Protein AF-A0A350PLE8-F1 (afdb_monomer_lite)

Radius of gyration: 23.46 Å; chains: 1; bounding box: 57×54×28 Å

Foldseek 3Di:
DVVVVVVVVVVVPPPPDDDDPDDPDPVLVVVLVVLLVVLVVVCVVPVPDAAEEEPCPVSQADPVRHGPVSSVVSHPYYD

pLDDT: mean 86.63, std 15.75, range [54.16, 98.88]

Structure (mmCIF, N/CA/C/O backbone):
data_AF-A0A350PLE8-F1
#
_entry.id   AF-A0A350PLE8-F1
#
loop_
_atom_site.group_PDB
_atom_site.id
_atom_site.type_symbol
_atom_site.label_atom_id
_atom_site.label_alt_id
_atom_site.label_comp_id
_atom_site.label_asym_id
_atom_site.label_entity_id
_atom_site.label_seq_id
_atom_site.pdbx_PDB_ins_code
_atom_site.Cartn_x
_atom_site.Cartn_y
_atom_site.Cartn_z
_atom_site.occupancy
_atom_site.B_iso_or_equiv
_atom_site.auth_seq_id
_atom_site.auth_comp_id
_atom_site.auth_asym_id
_atom_site.auth_atom_id
_atom_site.pdbx_PDB_model_num
ATOM 1 N N . MET A 1 1 ? 44.119 41.759 5.257 1.00 57.31 1 MET A N 1
ATOM 2 C CA . MET A 1 1 ? 42.701 41.965 4.873 1.00 57.31 1 MET A CA 1
ATOM 3 C C . MET A 1 1 ? 42.384 41.445 3.474 1.00 57.31 1 MET A C 1
ATOM 5 O O . MET A 1 1 ? 41.452 40.670 3.347 1.00 57.31 1 MET A O 1
ATOM 9 N N . LYS A 1 2 ? 43.187 41.761 2.443 1.00 54.16 2 LYS A N 1
ATOM 10 C CA . LYS A 1 2 ? 43.009 41.203 1.083 1.00 54.16 2 LYS A CA 1
ATOM 11 C C . LYS A 1 2 ? 43.234 39.680 1.010 1.00 54.16 2 LYS A C 1
ATOM 13 O O . LYS A 1 2 ? 42.471 38.989 0.355 1.00 54.16 2 LYS A O 1
ATOM 18 N N . LEU A 1 3 ? 44.213 39.155 1.759 1.00 55.66 3 LEU A N 1
ATOM 19 C CA . LEU A 1 3 ? 44.514 37.714 1.819 1.00 55.66 3 LEU A CA 1
ATOM 20 C C . LEU A 1 3 ? 43.359 36.875 2.400 1.00 55.66 3 LEU A C 1
ATOM 22 O O . LEU A 1 3 ? 43.096 35.781 1.923 1.00 55.66 3 LEU A O 1
ATOM 26 N N . PHE A 1 4 ? 42.625 37.417 3.378 1.00 64.75 4 PHE A N 1
ATOM 27 C CA . PHE A 1 4 ? 41.456 36.747 3.962 1.00 64.75 4 PHE A CA 1
ATOM 28 C C . PHE A 1 4 ? 40.290 36.669 2.961 1.00 64.75 4 PHE A C 1
ATOM 30 O O . PHE A 1 4 ? 39.615 35.650 2.868 1.00 64.75 4 PHE A O 1
ATOM 37 N N . PHE A 1 5 ? 40.119 37.715 2.142 1.00 59.94 5 PHE A N 1
ATOM 38 C CA . PHE A 1 5 ? 39.137 37.747 1.054 1.00 59.94 5 PHE A CA 1
ATOM 39 C C . PHE A 1 5 ? 39.425 36.706 -0.041 1.00 59.94 5 PHE A C 1
ATOM 41 O O . PHE A 1 5 ? 38.488 36.113 -0.573 1.00 59.94 5 PHE A O 1
ATOM 48 N N . TYR A 1 6 ? 40.704 36.441 -0.337 1.00 64.25 6 TYR A N 1
ATOM 49 C CA . TYR A 1 6 ? 41.113 35.403 -1.293 1.00 64.25 6 TYR A CA 1
ATOM 50 C C . TYR A 1 6 ? 40.897 33.975 -0.766 1.00 64.25 6 TYR A C 1
ATOM 52 O O . TYR A 1 6 ? 40.533 33.089 -1.533 1.00 64.25 6 TYR A O 1
ATOM 60 N N . ILE A 1 7 ? 41.047 33.744 0.543 1.00 65.62 7 ILE A N 1
ATOM 61 C CA . ILE A 1 7 ? 40.776 32.430 1.156 1.00 65.62 7 ILE A CA 1
ATOM 62 C C . ILE A 1 7 ? 39.268 32.125 1.154 1.00 65.62 7 ILE A C 1
ATOM 64 O O . ILE A 1 7 ? 38.869 30.997 0.870 1.00 65.62 7 ILE A O 1
ATOM 68 N N . LEU A 1 8 ? 38.425 33.136 1.392 1.00 62.06 8 LEU A N 1
ATOM 69 C CA . LEU A 1 8 ? 36.963 32.992 1.388 1.00 62.06 8 LEU A CA 1
ATOM 70 C C . LEU A 1 8 ? 36.382 32.744 -0.017 1.00 62.06 8 LEU A C 1
ATOM 72 O O . LEU A 1 8 ? 35.344 32.109 -0.153 1.00 62.06 8 LEU A O 1
ATOM 76 N N . THR A 1 9 ? 37.044 33.231 -1.070 1.00 61.12 9 THR A N 1
ATOM 77 C CA . THR A 1 9 ? 36.630 32.996 -2.466 1.00 61.12 9 THR A CA 1
ATOM 78 C C . THR A 1 9 ? 37.107 31.647 -3.005 1.00 61.12 9 THR A C 1
ATOM 80 O O . THR A 1 9 ? 36.471 31.097 -3.900 1.00 61.12 9 THR A O 1
ATOM 83 N N . PHE A 1 10 ? 38.168 31.068 -2.437 1.00 60.88 10 PHE A N 1
ATOM 84 C CA . PHE A 1 10 ? 38.679 29.753 -2.834 1.00 60.88 10 PHE A CA 1
ATOM 85 C C . PHE A 1 10 ? 37.849 28.583 -2.271 1.00 60.88 10 PHE A C 1
ATOM 87 O O . PHE A 1 10 ? 37.743 27.540 -2.911 1.00 60.88 10 PHE A O 1
ATOM 94 N N . SER A 1 11 ? 37.198 28.754 -1.113 1.00 60.72 11 SER A N 1
ATOM 95 C CA . SER A 1 11 ? 36.373 27.701 -0.496 1.00 60.72 11 SER A CA 1
ATOM 96 C C . SER A 1 11 ? 35.052 27.425 -1.229 1.00 60.72 11 SER A C 1
ATOM 98 O O . SER A 1 11 ? 34.493 26.341 -1.084 1.00 60.72 11 SER A O 1
ATOM 100 N N . VAL A 1 12 ? 34.571 28.363 -2.053 1.00 61.12 12 VAL A N 1
ATOM 101 C CA . VAL A 1 12 ? 33.301 28.236 -2.796 1.00 61.12 12 VAL A CA 1
ATOM 102 C C . VAL A 1 12 ? 33.419 27.284 -3.998 1.00 61.12 12 VAL A C 1
ATOM 104 O O . VAL A 1 12 ? 32.420 26.720 -4.435 1.00 61.12 12 VAL A O 1
ATOM 107 N N . PHE A 1 13 ? 34.633 27.026 -4.498 1.00 58.12 13 PHE A N 1
ATOM 108 C CA . PHE A 1 13 ? 34.854 26.189 -5.686 1.00 58.12 13 PHE A CA 1
ATOM 109 C C . PHE A 1 13 ? 35.119 24.703 -5.394 1.00 58.12 13 PHE A C 1
ATOM 111 O O . PHE A 1 13 ? 35.244 23.921 -6.333 1.00 58.12 13 PHE A O 1
ATOM 118 N N . LEU A 1 14 ? 35.174 24.286 -4.122 1.00 60.22 14 LEU A N 1
ATOM 119 C CA . LEU A 1 14 ? 35.438 22.887 -3.749 1.00 60.22 14 LEU A CA 1
ATOM 120 C C . LEU A 1 14 ? 34.179 22.035 -3.510 1.00 60.22 14 LEU A C 1
ATOM 122 O O . LEU A 1 14 ? 34.298 20.866 -3.150 1.00 60.22 14 LEU A O 1
ATOM 126 N N . SER A 1 15 ? 32.976 22.572 -3.731 1.00 61.12 15 SER A N 1
ATOM 127 C CA . SER A 1 15 ? 31.729 21.800 -3.617 1.00 61.12 15 SER A CA 1
ATOM 128 C C . SER A 1 15 ? 31.376 21.117 -4.943 1.00 61.12 15 SER A C 1
ATOM 130 O O . SER A 1 15 ? 30.375 21.428 -5.583 1.00 61.12 15 SER A O 1
ATOM 132 N N . CYS A 1 16 ? 32.231 20.198 -5.389 1.00 65.81 16 CYS A N 1
ATOM 133 C CA . CYS A 1 16 ? 31.869 19.230 -6.420 1.00 65.81 16 CYS A CA 1
ATOM 134 C C . CYS A 1 16 ? 31.712 17.870 -5.737 1.00 65.81 16 CYS A C 1
ATOM 136 O O . CYS A 1 16 ? 32.675 17.120 -5.584 1.00 65.81 16 CYS A O 1
ATOM 138 N N . ALA A 1 17 ? 30.502 17.589 -5.252 1.00 66.06 17 ALA A N 1
ATOM 139 C CA . ALA A 1 17 ? 30.156 16.269 -4.748 1.00 66.06 17 ALA A CA 1
ATOM 140 C C . ALA A 1 17 ? 30.001 15.319 -5.942 1.00 66.06 17 ALA A C 1
ATOM 142 O O . ALA A 1 17 ? 29.163 15.539 -6.820 1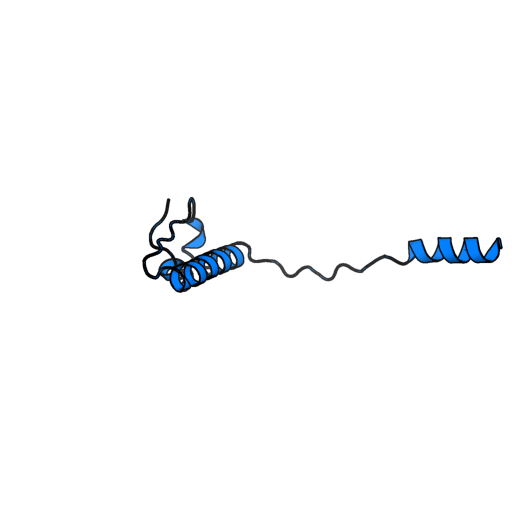.00 66.06 17 ALA A O 1
ATOM 143 N N . THR A 1 18 ? 30.811 14.264 -5.987 1.00 62.66 18 THR A N 1
ATOM 144 C CA . THR A 1 18 ? 30.606 13.150 -6.909 1.00 62.66 18 THR A CA 1
ATOM 145 C C . THR A 1 18 ? 29.246 12.531 -6.600 1.00 62.66 18 THR A C 1
ATOM 147 O O . THR A 1 18 ? 29.003 12.047 -5.496 1.00 62.66 18 THR A O 1
ATOM 150 N N . SER A 1 19 ? 28.321 12.588 -7.559 1.00 64.81 19 SER A N 1
ATOM 151 C CA . SER A 1 19 ? 27.062 11.862 -7.429 1.00 64.81 19 SER A CA 1
ATOM 152 C C . SER A 1 19 ? 27.380 10.374 -7.536 1.00 64.81 19 SER A C 1
ATOM 154 O O . SER A 1 19 ? 27.690 9.864 -8.612 1.00 64.81 19 SER A O 1
ATOM 156 N N . SER A 1 20 ? 27.353 9.672 -6.401 1.00 68.31 20 SER A N 1
ATOM 157 C CA . SER A 1 20 ? 27.246 8.214 -6.395 1.00 68.31 20 SER A CA 1
ATOM 158 C C . SER A 1 20 ? 26.089 7.816 -7.316 1.00 68.31 20 SER A C 1
ATOM 160 O O . SER A 1 20 ? 25.097 8.556 -7.363 1.00 68.31 20 SER A O 1
ATOM 162 N N . PRO A 1 21 ? 26.170 6.686 -8.045 1.00 63.66 21 PRO A N 1
ATOM 163 C CA . PRO A 1 21 ? 25.029 6.199 -8.804 1.00 63.66 21 PRO A CA 1
ATOM 164 C C . PRO A 1 21 ? 23.847 6.125 -7.842 1.00 63.66 21 PRO A C 1
ATOM 166 O O . PRO A 1 21 ? 23.900 5.386 -6.860 1.00 63.66 21 PRO A O 1
ATOM 169 N N . LYS A 1 22 ? 22.820 6.955 -8.065 1.00 67.50 22 LYS A N 1
ATOM 170 C CA . LYS A 1 22 ? 21.574 6.814 -7.318 1.00 67.50 22 LYS A CA 1
ATOM 171 C C . LYS A 1 22 ? 21.088 5.407 -7.609 1.00 67.50 22 LYS A C 1
ATOM 173 O O . LYS A 1 22 ? 20.921 5.049 -8.777 1.00 67.50 22 LYS A O 1
ATOM 178 N N . GLU A 1 23 ? 20.925 4.623 -6.553 1.00 76.44 23 GLU A N 1
ATOM 179 C CA . GLU A 1 23 ? 20.308 3.313 -6.652 1.00 76.44 23 GLU A CA 1
ATOM 180 C C . GLU A 1 23 ? 18.998 3.469 -7.428 1.00 76.44 23 GLU A C 1
ATOM 182 O O . GLU A 1 23 ? 18.264 4.449 -7.250 1.00 76.44 23 GLU A O 1
ATOM 187 N N . LYS A 1 24 ? 18.761 2.578 -8.393 1.00 84.75 24 LYS A N 1
ATOM 188 C CA . LYS A 1 24 ? 17.594 2.687 -9.263 1.00 84.75 24 LYS A CA 1
ATOM 189 C C . LYS A 1 24 ? 16.356 2.415 -8.412 1.00 84.75 24 LYS A C 1
ATOM 191 O O . LYS A 1 24 ? 16.037 1.262 -8.149 1.00 84.75 24 LYS A O 1
ATOM 196 N N . ILE A 1 25 ? 15.674 3.480 -8.003 1.00 88.38 25 ILE A N 1
ATOM 197 C CA . ILE A 1 25 ? 14.466 3.388 -7.182 1.00 88.38 25 ILE A CA 1
ATOM 198 C C . ILE A 1 25 ? 13.402 2.603 -7.949 1.00 88.38 25 ILE A C 1
ATOM 200 O O . ILE A 1 25 ? 13.043 2.950 -9.081 1.00 88.38 25 ILE A O 1
ATOM 204 N N . ASN A 1 26 ? 12.877 1.554 -7.321 1.00 92.19 26 ASN A N 1
ATOM 205 C CA . ASN A 1 26 ? 11.701 0.856 -7.811 1.00 92.19 26 ASN A CA 1
ATOM 206 C C . ASN A 1 26 ? 10.448 1.578 -7.306 1.00 92.19 26 ASN A C 1
ATOM 208 O O . ASN A 1 26 ? 9.891 1.237 -6.271 1.00 92.19 26 ASN A O 1
ATOM 212 N N . TYR A 1 27 ? 9.990 2.579 -8.056 1.00 93.75 27 TYR A N 1
ATOM 213 C CA . TYR A 1 27 ? 8.834 3.387 -7.658 1.00 93.75 27 TYR A CA 1
ATOM 214 C C . TYR A 1 27 ? 7.541 2.582 -7.457 1.00 93.75 27 TYR A C 1
ATOM 216 O O . TYR A 1 27 ? 6.677 3.016 -6.701 1.00 93.75 27 TYR A O 1
ATOM 224 N N . ARG A 1 28 ? 7.398 1.417 -8.108 1.00 94.88 28 ARG A N 1
ATOM 225 C CA . ARG A 1 28 ? 6.245 0.533 -7.886 1.00 94.88 28 ARG A CA 1
ATOM 226 C C . ARG A 1 28 ? 6.316 -0.139 -6.517 1.00 94.88 28 ARG A C 1
ATOM 228 O O . ARG A 1 28 ? 5.304 -0.188 -5.829 1.00 94.88 28 ARG A O 1
ATOM 235 N N . GLU A 1 29 ? 7.501 -0.600 -6.121 1.00 96.19 29 GLU A N 1
ATOM 236 C CA . GLU A 1 29 ? 7.750 -1.147 -4.780 1.00 96.19 29 GLU A CA 1
ATOM 237 C C . GLU A 1 29 ? 7.506 -0.092 -3.700 1.00 96.19 29 GLU A C 1
ATOM 239 O O . GLU A 1 29 ? 6.731 -0.316 -2.778 1.00 96.19 29 GLU A O 1
ATOM 244 N N . GLU A 1 30 ? 8.080 1.101 -3.872 1.00 96.75 30 GLU A N 1
ATOM 245 C CA . GLU A 1 30 ? 7.919 2.199 -2.914 1.00 96.75 30 GLU A CA 1
ATOM 246 C C . GLU A 1 30 ? 6.452 2.608 -2.742 1.00 96.75 30 GLU A C 1
ATOM 248 O O . GLU A 1 30 ? 6.006 2.868 -1.627 1.00 96.75 30 GLU A O 1
ATOM 253 N N . MET A 1 31 ? 5.672 2.630 -3.827 1.00 97.00 31 MET A N 1
ATOM 254 C CA . MET A 1 31 ? 4.245 2.939 -3.742 1.00 97.00 31 MET A CA 1
ATOM 255 C C . MET A 1 31 ? 3.461 1.842 -3.015 1.00 97.00 31 MET A C 1
ATOM 257 O O . MET A 1 31 ? 2.576 2.159 -2.221 1.00 97.00 31 MET A O 1
ATOM 261 N N . ARG A 1 32 ? 3.791 0.562 -3.244 1.00 98.00 32 ARG A N 1
ATOM 262 C CA . ARG A 1 32 ? 3.190 -0.551 -2.496 1.00 98.00 32 ARG A CA 1
ATOM 263 C C . ARG A 1 32 ? 3.485 -0.426 -1.00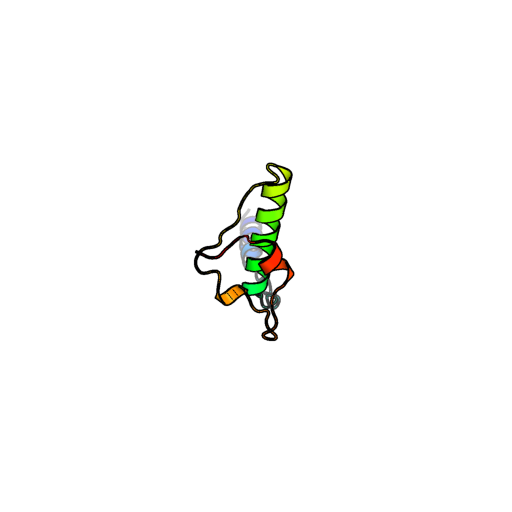5 1.00 98.00 32 ARG A C 1
ATOM 265 O O . ARG A 1 32 ? 2.543 -0.410 -0.218 1.00 98.00 32 ARG A O 1
ATOM 272 N N . ASN A 1 33 ? 4.752 -0.232 -0.642 1.00 98.38 33 ASN A N 1
ATOM 273 C CA . ASN A 1 33 ? 5.177 -0.051 0.748 1.00 98.38 33 ASN A CA 1
ATOM 274 C C . ASN A 1 33 ? 4.477 1.138 1.403 1.00 98.38 33 ASN A C 1
ATOM 276 O O . ASN A 1 33 ? 3.998 1.040 2.529 1.00 98.38 33 ASN A O 1
ATOM 280 N N . PHE A 1 34 ? 4.344 2.251 0.682 1.00 98.06 34 PHE A N 1
ATOM 281 C CA . PHE A 1 34 ? 3.658 3.423 1.204 1.00 98.06 34 PHE A CA 1
ATOM 282 C C . PHE A 1 34 ? 2.176 3.155 1.507 1.00 98.06 34 PHE A C 1
ATOM 284 O O . PHE A 1 34 ? 1.690 3.542 2.569 1.00 98.06 34 PHE A O 1
ATOM 291 N N . VAL A 1 35 ? 1.458 2.464 0.617 1.00 98.25 35 VAL A N 1
ATOM 292 C CA . VAL A 1 35 ? 0.051 2.097 0.851 1.00 98.25 35 VAL A CA 1
ATOM 293 C C . VAL A 1 35 ? -0.085 1.090 1.997 1.00 98.25 35 VAL A C 1
ATOM 295 O O . VAL A 1 35 ? -0.996 1.234 2.809 1.00 98.25 35 VAL A O 1
ATOM 298 N N . ILE A 1 36 ? 0.829 0.121 2.106 1.00 98.69 36 ILE A N 1
ATOM 299 C CA . ILE A 1 36 ? 0.865 -0.844 3.217 1.00 98.69 36 ILE A CA 1
ATOM 300 C C . ILE A 1 36 ? 1.026 -0.116 4.560 1.00 98.69 36 ILE A C 1
ATOM 302 O O . ILE A 1 36 ? 0.271 -0.380 5.496 1.00 98.69 36 ILE A O 1
ATOM 306 N N . GLU A 1 37 ? 1.942 0.850 4.652 1.00 98.88 37 GLU A N 1
ATOM 307 C CA . GLU A 1 37 ? 2.141 1.632 5.878 1.00 98.88 37 GLU A CA 1
ATOM 308 C C . GLU A 1 37 ? 0.933 2.519 6.213 1.00 98.88 37 GLU A C 1
ATOM 310 O O . GLU A 1 37 ? 0.577 2.643 7.385 1.00 98.88 37 GLU A O 1
ATOM 315 N N . ILE A 1 38 ? 0.240 3.077 5.211 1.00 98.62 38 ILE A N 1
ATOM 316 C CA . ILE A 1 38 ? -1.046 3.763 5.430 1.00 98.62 38 ILE A CA 1
ATOM 317 C C . ILE A 1 38 ? -2.073 2.791 6.016 1.00 98.62 38 ILE A C 1
ATOM 319 O O . ILE A 1 38 ? -2.728 3.125 7.000 1.00 98.62 38 ILE A O 1
ATOM 323 N N . ALA A 1 39 ? -2.217 1.598 5.434 1.00 98.69 39 ALA A N 1
ATOM 324 C CA . ALA A 1 39 ? -3.185 0.607 5.893 1.00 98.69 39 ALA A CA 1
ATOM 325 C C . ALA A 1 39 ? -2.911 0.184 7.339 1.00 98.69 39 ALA A C 1
ATOM 327 O O . ALA A 1 39 ? -3.826 0.172 8.163 1.00 98.69 39 ALA A O 1
ATOM 328 N N . LYS A 1 40 ? -1.646 -0.097 7.664 1.00 98.75 40 LYS A N 1
ATOM 329 C CA . LYS A 1 40 ? -1.216 -0.443 9.018 1.00 98.75 40 LYS A CA 1
ATOM 330 C C . LYS A 1 40 ? -1.497 0.690 9.999 1.00 98.75 40 LYS A C 1
ATOM 332 O O . LYS A 1 40 ? -2.179 0.463 10.993 1.00 98.75 40 LYS A O 1
ATOM 337 N N . PHE A 1 41 ? -1.025 1.899 9.698 1.00 98.81 41 PHE A N 1
ATOM 338 C CA . PHE A 1 41 ? -1.232 3.060 10.558 1.00 98.81 41 PHE A CA 1
ATOM 339 C C . PHE A 1 41 ? -2.720 3.318 10.801 1.00 98.81 41 PHE A C 1
ATOM 341 O O . PHE A 1 41 ? -3.141 3.489 11.939 1.00 98.81 41 PHE A O 1
ATOM 348 N N . SER A 1 42 ? -3.539 3.309 9.751 1.00 98.75 42 SER A N 1
ATOM 349 C CA . SER A 1 42 ? -4.971 3.551 9.892 1.00 98.75 42 SER A CA 1
ATOM 350 C C . SER A 1 42 ? -5.665 2.474 10.723 1.00 98.75 42 SER A C 1
ATOM 352 O O . SER A 1 42 ? -6.483 2.815 11.572 1.00 98.75 42 SER A O 1
ATOM 354 N N . ARG A 1 43 ? -5.311 1.195 10.531 1.00 98.62 43 ARG A N 1
ATOM 355 C CA . ARG A 1 43 ? -5.919 0.065 11.256 1.00 98.62 43 ARG A CA 1
ATOM 356 C C . ARG A 1 43 ? -5.457 -0.056 12.707 1.00 98.62 43 ARG A C 1
ATOM 358 O O . ARG A 1 43 ? -6.183 -0.614 13.524 1.00 98.62 43 ARG A O 1
ATOM 365 N N . GLU A 1 44 ? -4.294 0.500 13.052 1.00 98.69 44 GLU A N 1
ATOM 366 C CA . GLU A 1 44 ? -3.895 0.704 14.452 1.00 98.69 44 GLU A CA 1
ATOM 367 C C . GLU A 1 44 ? -4.842 1.683 15.173 1.00 98.69 44 GLU A C 1
ATOM 369 O O . GLU A 1 44 ? -5.113 1.505 16.363 1.00 98.69 44 GLU A O 1
ATOM 374 N N . GLN A 1 45 ? -5.391 2.675 14.459 1.00 98.69 45 GLN A N 1
ATOM 375 C CA . GLN A 1 45 ? -6.282 3.689 15.039 1.00 98.69 45 GLN A CA 1
ATOM 376 C C . GLN A 1 45 ? -7.765 3.310 14.958 1.00 98.69 45 GLN A C 1
ATOM 378 O O . GLN A 1 45 ? -8.521 3.599 15.885 1.00 98.69 45 GLN A O 1
ATOM 383 N N . ASP A 1 46 ? -8.173 2.680 13.860 1.00 98.75 46 ASP A N 1
ATOM 384 C CA . ASP A 1 46 ? -9.518 2.169 13.618 1.00 98.75 46 ASP A CA 1
ATOM 385 C C . ASP A 1 46 ? -9.426 0.832 12.861 1.00 98.75 46 ASP A C 1
ATOM 387 O O . ASP A 1 46 ? -9.149 0.832 11.658 1.00 98.75 46 ASP A O 1
ATOM 391 N N . PRO A 1 47 ? -9.661 -0.312 13.533 1.00 98.50 47 PRO A N 1
ATOM 392 C CA . PRO A 1 47 ? -9.546 -1.634 12.919 1.00 98.50 47 PRO A CA 1
ATOM 393 C C . PRO A 1 47 ? -10.407 -1.848 11.666 1.00 98.50 47 PRO A C 1
ATOM 395 O O . PRO A 1 47 ? -10.057 -2.698 10.847 1.00 98.50 47 PRO A O 1
ATOM 398 N N . ASP A 1 48 ? -11.492 -1.084 11.500 1.00 98.44 48 ASP A N 1
ATOM 399 C CA . ASP A 1 48 ? -12.429 -1.199 10.377 1.00 98.44 48 ASP A CA 1
ATOM 400 C C . ASP A 1 48 ? -12.113 -0.214 9.227 1.00 98.44 48 ASP A C 1
ATOM 402 O O . ASP A 1 48 ? -12.880 -0.097 8.267 1.00 98.44 48 ASP A O 1
ATOM 406 N N . PHE A 1 49 ? -10.986 0.507 9.293 1.00 98.69 49 PHE A N 1
ATOM 407 C CA . PHE A 1 49 ? -10.595 1.474 8.268 1.00 98.69 49 PHE A CA 1
ATOM 408 C C . PHE A 1 49 ? -10.336 0.810 6.906 1.00 98.69 49 PHE A C 1
ATOM 410 O O . PHE A 1 49 ? -9.432 -0.019 6.760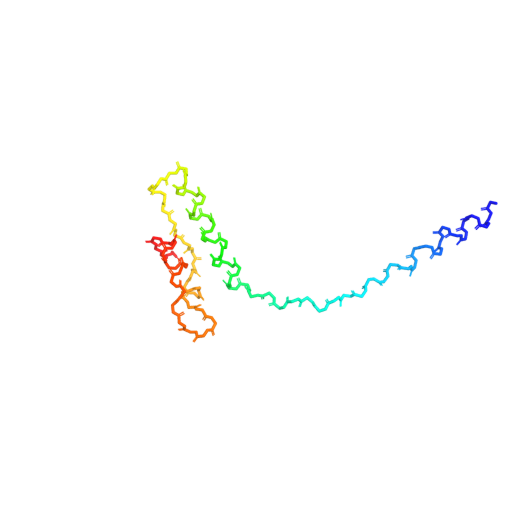 1.00 98.69 49 PHE A O 1
ATOM 417 N N . ILE A 1 50 ? -11.079 1.252 5.887 1.00 98.50 50 ILE A N 1
ATOM 418 C CA . ILE A 1 50 ? -10.965 0.752 4.511 1.00 98.50 50 ILE A CA 1
ATOM 419 C C . ILE A 1 50 ? -9.945 1.535 3.673 1.00 98.50 50 ILE A C 1
ATOM 421 O O . ILE A 1 50 ? -9.868 2.764 3.732 1.00 98.50 50 ILE A O 1
ATOM 425 N N . VAL A 1 51 ? -9.200 0.829 2.825 1.00 98.38 51 VAL A N 1
ATOM 426 C CA . VAL A 1 51 ? -8.187 1.384 1.920 1.00 98.38 51 VAL A CA 1
ATOM 427 C C . VAL A 1 51 ? -8.527 1.024 0.474 1.00 98.38 51 VAL A C 1
ATOM 429 O O . VAL A 1 51 ? -8.503 -0.141 0.086 1.00 98.38 51 VAL A O 1
ATOM 432 N N . ILE A 1 52 ? -8.823 2.040 -0.342 1.00 98.25 52 ILE A N 1
ATOM 433 C CA . ILE A 1 52 ? -9.162 1.893 -1.767 1.00 98.25 52 ILE A CA 1
ATOM 434 C C . ILE A 1 52 ? -8.272 2.842 -2.589 1.00 98.25 52 ILE A C 1
ATOM 436 O O . ILE A 1 52 ? -8.611 4.020 -2.739 1.00 98.25 52 ILE A O 1
ATOM 440 N N . PRO A 1 53 ? -7.112 2.391 -3.102 1.00 96.88 53 PRO A N 1
ATOM 441 C CA . PRO A 1 53 ? -6.276 3.214 -3.970 1.00 96.88 53 PRO A CA 1
ATOM 442 C C . PRO A 1 53 ? -6.916 3.411 -5.352 1.00 96.88 53 PRO A C 1
ATOM 444 O O . PRO A 1 53 ? -7.411 2.465 -5.968 1.00 96.88 53 PRO A O 1
ATOM 447 N N . GLN A 1 54 ? -6.850 4.642 -5.868 1.00 95.38 54 GLN A N 1
ATOM 448 C CA . GLN A 1 54 ? -7.320 4.972 -7.214 1.00 95.38 54 GLN A CA 1
ATOM 449 C C . GLN A 1 54 ? -6.220 4.713 -8.253 1.00 95.38 54 GLN A C 1
ATOM 451 O O . GLN A 1 54 ? -5.080 5.145 -8.072 1.00 95.38 54 GLN A O 1
ATOM 456 N N . ASN A 1 55 ? -6.559 4.061 -9.369 1.00 91.62 55 ASN A N 1
ATOM 457 C CA . ASN A 1 55 ? -5.609 3.659 -10.421 1.00 91.62 55 ASN A CA 1
ATOM 458 C C . ASN A 1 55 ? -4.524 2.664 -9.942 1.00 91.62 55 ASN A C 1
ATOM 460 O O . ASN A 1 55 ? -3.437 2.606 -10.513 1.00 91.62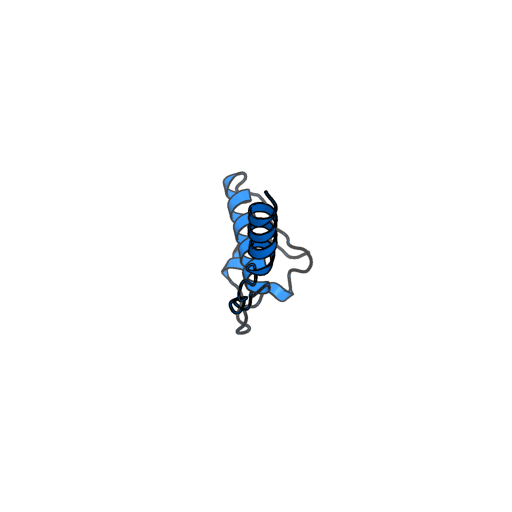 55 ASN A O 1
ATOM 464 N N . GLY A 1 56 ? -4.813 1.853 -8.917 1.00 90.19 56 GLY A N 1
ATOM 465 C CA . GLY A 1 56 ? -3.858 0.903 -8.320 1.00 90.19 56 GLY A CA 1
ATOM 466 C C . GLY A 1 56 ? -3.587 -0.378 -9.125 1.00 90.19 56 GLY A C 1
ATOM 467 O O . GLY A 1 56 ? -2.756 -1.185 -8.724 1.00 90.19 56 GLY A O 1
ATOM 468 N N . HIS A 1 57 ? -4.253 -0.579 -10.266 1.00 95.06 57 HIS A N 1
ATOM 469 C CA . HIS A 1 57 ? -4.190 -1.824 -11.048 1.00 95.06 57 HIS A CA 1
ATOM 470 C C . HIS A 1 57 ? -2.763 -2.231 -11.457 1.00 95.06 57 HIS A C 1
ATOM 472 O O . HIS A 1 57 ? -2.432 -3.414 -11.449 1.00 95.06 57 HIS A O 1
ATOM 478 N N . GLU A 1 58 ? -1.894 -1.267 -11.774 1.00 93.44 58 GLU A N 1
ATOM 479 C CA . GLU A 1 58 ? -0.500 -1.541 -12.160 1.00 93.44 58 GLU A CA 1
ATOM 480 C C . GLU A 1 58 ? 0.402 -1.979 -10.996 1.00 93.44 58 GLU A C 1
ATOM 482 O O . GLU A 1 58 ? 1.557 -2.342 -11.222 1.00 93.44 58 GLU A O 1
ATOM 487 N N . LEU A 1 59 ? -0.092 -1.909 -9.759 1.00 96.69 59 LEU A N 1
ATOM 488 C CA . LEU A 1 59 ? 0.639 -2.303 -8.555 1.00 96.69 59 LEU A CA 1
ATOM 489 C C . LEU A 1 59 ? 0.268 -3.711 -8.080 1.00 96.69 59 LEU A C 1
ATOM 491 O O . LEU A 1 59 ? 0.905 -4.219 -7.165 1.00 96.69 59 LEU A O 1
ATOM 495 N N . LEU A 1 60 ? -0.722 -4.357 -8.706 1.00 97.44 60 LEU A N 1
ATOM 496 C CA . LEU A 1 60 ? -1.161 -5.704 -8.331 1.00 97.44 60 LEU A CA 1
ATOM 497 C C . LEU A 1 60 ? -0.092 -6.770 -8.556 1.00 97.44 60 LEU A C 1
ATOM 499 O O . LEU A 1 60 ? -0.125 -7.803 -7.892 1.00 97.44 60 LEU A O 1
ATOM 503 N N . LEU A 1 61 ? 0.832 -6.524 -9.486 1.00 97.06 61 LEU A N 1
ATOM 504 C CA . LEU A 1 61 ? 1.906 -7.447 -9.815 1.00 97.06 61 LEU A CA 1
ATOM 505 C C . LEU A 1 61 ? 3.270 -6.878 -9.408 1.00 97.06 61 LEU A C 1
ATOM 507 O O . LEU A 1 61 ? 3.526 -5.672 -9.511 1.00 97.06 61 LEU A O 1
ATOM 511 N N . ASN A 1 62 ? 4.159 -7.754 -8.953 1.00 94.94 62 ASN A N 1
ATOM 512 C CA . ASN A 1 62 ? 5.560 -7.444 -8.711 1.00 94.94 62 ASN A CA 1
ATOM 513 C C . ASN A 1 62 ? 6.348 -7.382 -10.038 1.00 94.94 62 ASN A C 1
ATOM 515 O O . ASN A 1 62 ? 5.798 -7.524 -11.133 1.00 94.94 62 ASN A O 1
ATOM 519 N N . ALA A 1 63 ? 7.655 -7.123 -9.950 1.00 91.31 63 ALA A N 1
ATOM 520 C CA . ALA A 1 63 ? 8.509 -7.002 -11.134 1.00 91.31 63 ALA A CA 1
ATOM 521 C C . ALA A 1 63 ? 8.628 -8.310 -11.943 1.00 91.31 63 ALA A C 1
ATOM 523 O O . ALA A 1 63 ? 8.902 -8.249 -13.141 1.00 91.31 63 ALA A O 1
ATOM 524 N N . ASP A 1 64 ? 8.384 -9.453 -11.303 1.00 93.50 64 ASP A N 1
ATOM 525 C CA . ASP A 1 64 ? 8.418 -10.788 -11.902 1.00 93.50 64 ASP A CA 1
ATOM 526 C C . ASP A 1 64 ? 7.059 -11.192 -12.508 1.00 93.50 64 ASP A C 1
ATOM 528 O O . ASP A 1 64 ? 6.936 -12.239 -13.143 1.00 93.50 64 ASP A O 1
ATOM 532 N N . GLY A 1 65 ? 6.041 -10.332 -12.377 1.00 94.50 65 GLY A N 1
ATOM 533 C CA . GLY A 1 65 ? 4.688 -10.569 -12.877 1.00 94.50 65 GLY A CA 1
ATOM 534 C C . GLY A 1 65 ? 3.824 -11.432 -11.955 1.00 94.50 65 GLY A C 1
ATOM 535 O O . GLY A 1 65 ? 2.733 -11.834 -12.357 1.00 94.50 65 GLY A O 1
ATOM 536 N N . GLU A 1 66 ? 4.282 -11.712 -10.737 1.00 97.19 66 GLU A N 1
ATOM 537 C CA . GLU A 1 66 ? 3.522 -12.426 -9.710 1.00 97.19 66 GLU A CA 1
ATOM 538 C C . GLU A 1 66 ? 2.675 -11.452 -8.892 1.00 97.19 66 GLU A C 1
ATOM 540 O O . GLU A 1 66 ? 2.938 -10.251 -8.877 1.00 97.19 66 GLU A O 1
ATOM 545 N N . ILE A 1 67 ? 1.662 -11.956 -8.188 1.00 97.69 67 ILE A N 1
ATOM 546 C CA . ILE A 1 67 ? 0.812 -11.117 -7.339 1.00 97.69 67 ILE A CA 1
ATOM 547 C C . ILE A 1 67 ? 1.648 -10.522 -6.200 1.00 97.69 67 ILE 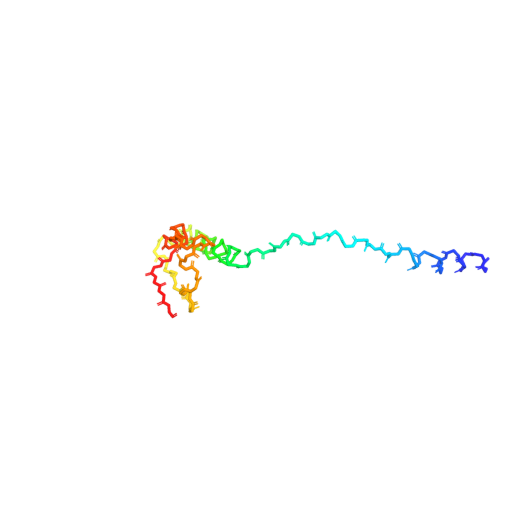A C 1
ATOM 549 O O . ILE A 1 67 ? 2.394 -11.218 -5.515 1.00 97.69 67 ILE A O 1
ATOM 553 N N . ALA A 1 68 ? 1.510 -9.216 -5.980 1.00 98.00 68 ALA A N 1
ATOM 554 C CA . ALA A 1 68 ? 2.095 -8.538 -4.832 1.00 98.00 68 ALA A CA 1
ATOM 555 C C . ALA A 1 68 ? 1.212 -8.754 -3.589 1.00 98.00 68 ALA A C 1
ATOM 557 O O . ALA A 1 68 ? 0.488 -7.850 -3.172 1.00 98.00 68 ALA A O 1
ATOM 558 N N . ASP A 1 69 ? 1.249 -9.960 -3.018 1.00 98.06 69 ASP A N 1
ATOM 559 C CA . ASP A 1 69 ? 0.308 -10.420 -1.982 1.00 98.06 69 ASP A CA 1
ATOM 560 C C . ASP A 1 69 ? 0.210 -9.490 -0.767 1.00 98.06 69 ASP A C 1
ATOM 562 O O . ASP A 1 69 ? -0.886 -9.253 -0.260 1.00 98.06 69 ASP A O 1
ATOM 566 N N . GLU A 1 70 ? 1.331 -8.922 -0.314 1.00 98.19 70 GLU A N 1
ATOM 567 C CA . GLU A 1 70 ? 1.346 -7.997 0.826 1.00 98.19 70 GLU A CA 1
ATOM 568 C C . GLU A 1 70 ? 0.572 -6.707 0.523 1.00 98.19 70 GLU A C 1
ATOM 570 O O . GLU A 1 70 ? -0.218 -6.243 1.342 1.00 98.19 70 GLU A O 1
ATOM 575 N N . TYR A 1 71 ? 0.720 -6.17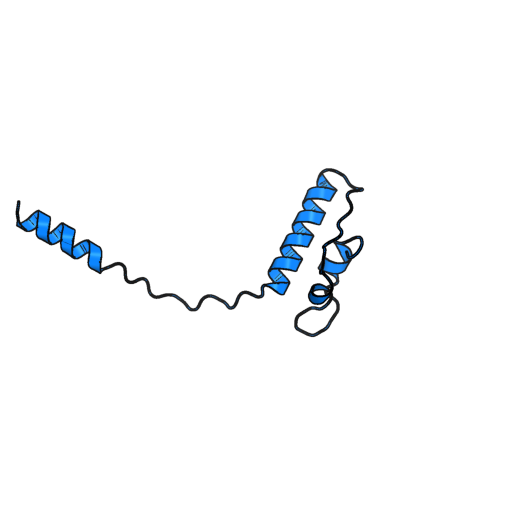4 -0.693 1.00 98.25 71 TYR A N 1
ATOM 576 C CA . TYR A 1 71 ? -0.038 -5.010 -1.146 1.00 98.25 71 TYR A CA 1
ATOM 577 C C . TYR A 1 71 ? -1.520 -5.340 -1.334 1.00 98.25 71 TYR A C 1
ATOM 579 O O . TYR A 1 71 ? -2.376 -4.588 -0.877 1.00 98.25 71 TYR A O 1
ATOM 587 N N . VAL A 1 72 ? -1.832 -6.474 -1.970 1.00 98.25 72 VAL A N 1
ATOM 588 C CA . VAL A 1 72 ? -3.221 -6.903 -2.196 1.00 98.25 72 VAL A CA 1
ATOM 589 C C . VAL A 1 72 ? -3.943 -7.158 -0.872 1.00 98.25 72 VAL A C 1
ATOM 591 O O . VAL A 1 72 ? -5.114 -6.819 -0.748 1.00 98.25 72 VAL A O 1
ATOM 594 N N . SER A 1 73 ? -3.248 -7.687 0.135 1.00 98.19 73 SER A N 1
ATOM 595 C CA . SER A 1 73 ? -3.808 -7.916 1.474 1.00 98.19 73 SER A CA 1
ATOM 596 C C . SER A 1 73 ? -4.006 -6.627 2.281 1.00 98.19 73 SER A C 1
ATOM 598 O O . SER A 1 73 ? -4.768 -6.625 3.245 1.00 98.19 73 SER A O 1
ATOM 600 N N . ALA A 1 74 ? -3.320 -5.541 1.913 1.00 98.25 74 ALA A N 1
ATOM 601 C CA . ALA A 1 74 ? -3.401 -4.250 2.594 1.00 98.25 74 ALA A CA 1
ATOM 602 C C . ALA A 1 74 ? -4.539 -3.347 2.079 1.00 98.25 74 ALA A C 1
ATOM 604 O O . ALA A 1 74 ? -4.798 -2.301 2.676 1.00 98.25 74 ALA A O 1
ATOM 605 N N . ILE A 1 75 ? -5.206 -3.720 0.982 1.00 98.44 75 ILE A N 1
ATOM 606 C CA . ILE A 1 75 ? -6.268 -2.929 0.350 1.00 98.44 75 ILE A CA 1
ATOM 607 C C . ILE A 1 75 ? -7.595 -3.691 0.346 1.00 98.44 75 ILE A C 1
ATOM 609 O O . ILE A 1 75 ? -7.630 -4.913 0.243 1.00 98.44 75 ILE A O 1
ATOM 613 N N . ASP A 1 76 ? -8.703 -2.959 0.410 1.00 98.38 76 ASP A N 1
ATOM 614 C CA . ASP A 1 76 ? -10.059 -3.526 0.469 1.00 98.38 76 ASP A CA 1
ATOM 615 C C . ASP A 1 76 ? -10.794 -3.430 -0.877 1.00 98.38 76 ASP A C 1
ATOM 617 O O . ASP A 1 76 ? -11.883 -3.974 -1.058 1.00 98.38 76 ASP A O 1
ATOM 621 N N . GLY A 1 77 ? -10.199 -2.735 -1.846 1.00 97.06 77 GLY A N 1
ATOM 622 C CA . GLY A 1 77 ? -10.724 -2.596 -3.196 1.00 97.06 77 GLY A CA 1
ATOM 623 C C . GLY A 1 77 ? -9.837 -1.719 -4.070 1.00 97.06 77 GLY A C 1
ATOM 624 O O . GLY A 1 77 ? -8.806 -1.220 -3.632 1.00 97.06 77 GLY A O 1
ATOM 625 N N . LEU A 1 78 ? -10.260 -1.512 -5.315 1.00 95.56 78 LEU A N 1
ATOM 626 C CA . LEU A 1 78 ? -9.621 -0.599 -6.264 1.00 95.56 78 LEU A CA 1
ATOM 627 C C . LEU A 1 78 ? -10.652 0.405 -6.783 1.00 95.56 78 LEU A C 1
ATOM 629 O O . LEU A 1 78 ? -11.802 0.031 -7.025 1.00 95.56 78 LEU A O 1
ATOM 633 N N . GLY A 1 79 ? -10.222 1.660 -6.944 1.00 88.38 79 GLY A N 1
ATOM 634 C CA . GLY A 1 79 ? -11.021 2.772 -7.473 1.00 88.38 79 GLY A CA 1
ATOM 635 C C . GLY A 1 79 ? -10.520 3.327 -8.799 1.00 88.38 79 GLY A C 1
ATOM 636 O O . GLY A 1 79 ? -9.333 3.110 -9.154 1.00 88.38 79 GLY A O 1
#

Secondary structure (DSSP, 8-state):
-HHHHHHHHHGGGG------------HHHHHHHHHHHHHHHHHHH-TT-----TTGGGGSB-TTSSB-HHHHHT-S---

Sequence (79 aa):
MKLFFYILTFSVFLSCATSSPKEKINYREEMRNFVIEIAKFSREQDPDFIVIPQNGHELLLNADGEIADEYVSAIDGLG